Protein AF-A0A7Y7E8M5-F1 (afdb_monomer)

Mean predicted aligned error: 12.8 Å

Solvent-accessible surface area (backbone atoms only — not comparable to full-atom values): 8840 Å² total; per-residue (Å²): 136,82,54,73,69,64,55,57,76,70,52,68,96,42,72,83,52,28,46,100,80,71,46,67,66,64,64,61,77,51,48,53,56,51,52,52,51,52,50,49,52,53,53,49,56,53,53,71,72,44,62,83,91,38,71,62,36,58,46,46,54,49,27,53,52,42,50,51,53,33,52,51,49,52,52,49,51,50,52,49,53,64,72,62,59,68,79,91,54,82,80,57,68,68,61,55,50,52,51,52,51,35,51,53,49,46,52,52,25,50,53,43,50,49,45,38,42,77,74,55,30,59,92,72,46,58,72,68,63,37,56,50,71,71,46,97,76,83,78,73,89,70,84,84,75,89,130

Structure (mmCIF, N/CA/C/O backbone):
data_AF-A0A7Y7E8M5-F1
#
_entry.id   AF-A0A7Y7E8M5-F1
#
loop_
_atom_site.group_PDB
_atom_site.id
_atom_site.type_symbol
_atom_site.label_atom_id
_atom_site.label_alt_id
_atom_site.label_comp_id
_atom_site.label_asym_id
_atom_site.label_entity_id
_atom_site.label_seq_id
_atom_site.pdbx_PDB_ins_code
_atom_site.Cartn_x
_atom_site.Cartn_y
_atom_site.Cartn_z
_atom_site.occupancy
_atom_site.B_iso_or_equiv
_atom_site.auth_seq_id
_atom_site.auth_comp_id
_atom_site.auth_asym_id
_atom_site.auth_atom_id
_atom_site.pdbx_PDB_model_num
ATOM 1 N N . MET A 1 1 ? 22.120 -30.164 -38.568 1.00 65.50 1 MET A N 1
ATOM 2 C CA . MET A 1 1 ? 21.176 -29.220 -39.211 1.00 65.50 1 MET A CA 1
ATOM 3 C C . MET A 1 1 ? 19.753 -29.621 -38.835 1.00 65.50 1 MET A C 1
ATOM 5 O O . MET A 1 1 ? 19.386 -30.754 -39.103 1.00 65.50 1 MET A O 1
ATOM 9 N N . LEU A 1 2 ? 18.974 -28.753 -38.179 1.00 58.34 2 LEU A N 1
ATOM 10 C CA . LEU A 1 2 ? 17.554 -29.011 -37.871 1.00 58.34 2 LEU A CA 1
ATOM 11 C C . LEU A 1 2 ? 16.688 -28.699 -39.106 1.00 58.34 2 LEU A C 1
ATOM 13 O O . LEU A 1 2 ? 16.871 -27.652 -39.732 1.00 58.34 2 LEU A O 1
ATOM 17 N N . THR A 1 3 ? 15.767 -29.600 -39.457 1.00 77.31 3 THR A N 1
ATOM 18 C CA . THR A 1 3 ? 14.817 -29.447 -40.573 1.00 77.31 3 THR A CA 1
ATOM 19 C C . THR A 1 3 ? 13.806 -28.327 -40.296 1.00 77.31 3 THR A C 1
ATOM 21 O O . THR A 1 3 ? 13.539 -27.970 -39.149 1.00 77.31 3 THR A O 1
ATOM 24 N N . SER A 1 4 ? 13.232 -27.735 -41.344 1.00 62.56 4 SER A N 1
ATOM 25 C CA . SER A 1 4 ? 12.229 -26.656 -41.258 1.00 62.56 4 SER A CA 1
ATOM 26 C C . SER A 1 4 ? 11.043 -27.005 -40.343 1.00 62.56 4 SER A C 1
ATOM 28 O O . SER A 1 4 ? 10.598 -26.151 -39.580 1.00 62.56 4 SER A O 1
ATOM 30 N N . ALA A 1 5 ? 10.626 -28.275 -40.305 1.00 62.34 5 ALA A N 1
ATOM 31 C CA . ALA A 1 5 ? 9.597 -28.778 -39.389 1.00 62.34 5 ALA A CA 1
ATOM 32 C C . ALA A 1 5 ? 9.994 -28.685 -37.898 1.00 62.34 5 ALA A C 1
ATOM 34 O O . ALA A 1 5 ? 9.175 -28.334 -37.052 1.00 62.34 5 ALA A O 1
ATOM 35 N N . GLN A 1 6 ? 11.268 -28.923 -37.565 1.00 62.47 6 GLN A N 1
ATOM 36 C CA . GLN A 1 6 ? 11.792 -28.784 -36.198 1.00 62.47 6 GLN A CA 1
ATOM 37 C C . GLN A 1 6 ? 11.899 -27.317 -35.748 1.00 62.47 6 GLN A C 1
ATOM 39 O O . GLN A 1 6 ? 11.811 -27.035 -34.554 1.00 62.47 6 GLN A O 1
ATOM 44 N N . ARG A 1 7 ? 12.072 -26.373 -36.686 1.00 59.38 7 ARG A N 1
ATOM 45 C CA . ARG A 1 7 ? 12.017 -24.930 -36.392 1.00 59.38 7 ARG A CA 1
ATOM 46 C C . ARG A 1 7 ? 10.587 -24.457 -36.138 1.00 59.38 7 ARG A C 1
ATOM 48 O O . ARG A 1 7 ? 10.387 -23.693 -35.201 1.00 59.38 7 ARG A O 1
ATOM 55 N N . GLN A 1 8 ? 9.614 -24.955 -36.903 1.00 63.84 8 GLN A N 1
ATOM 56 C CA . GLN A 1 8 ? 8.191 -24.645 -36.725 1.00 63.84 8 GLN A CA 1
ATOM 57 C C . GLN A 1 8 ? 7.673 -25.097 -35.347 1.00 63.84 8 GLN A C 1
ATOM 59 O O . GLN A 1 8 ? 6.964 -24.352 -34.684 1.00 63.84 8 GLN A O 1
ATOM 64 N N . ALA A 1 9 ? 8.090 -26.281 -34.880 1.00 58.78 9 ALA A N 1
ATOM 65 C CA . ALA A 1 9 ? 7.681 -26.839 -33.586 1.00 58.78 9 ALA A CA 1
ATOM 66 C C . ALA A 1 9 ? 8.233 -26.082 -32.358 1.00 58.78 9 ALA A C 1
ATOM 68 O O . ALA A 1 9 ? 7.745 -26.273 -31.248 1.00 58.78 9 ALA A O 1
ATOM 69 N N . LYS A 1 10 ? 9.253 -25.232 -32.541 1.00 51.81 10 LYS A N 1
ATOM 70 C CA . LYS A 1 10 ? 9.871 -24.426 -31.472 1.00 51.81 10 LYS A CA 1
ATOM 71 C C . LYS A 1 10 ? 9.375 -22.982 -31.422 1.00 51.81 10 LYS A C 1
ATOM 73 O O . LYS A 1 10 ? 9.810 -22.232 -30.553 1.00 51.81 10 LYS A O 1
ATOM 78 N N . GLN A 1 11 ? 8.503 -22.579 -32.341 1.00 57.75 11 GLN A N 1
ATOM 79 C CA . GLN A 1 11 ? 7.910 -21.247 -32.322 1.00 57.75 11 GLN A CA 1
ATOM 80 C C . GLN A 1 11 ? 6.597 -21.314 -31.531 1.00 57.75 11 GLN A C 1
ATOM 82 O O . GLN A 1 11 ? 5.699 -22.060 -31.926 1.00 57.75 11 GLN A O 1
ATOM 87 N N . PRO A 1 12 ? 6.457 -20.584 -30.409 1.00 53.91 12 PRO A N 1
ATOM 88 C CA . PRO A 1 12 ? 5.200 -20.559 -29.679 1.00 53.91 12 PRO A CA 1
ATOM 89 C C . PRO A 1 12 ? 4.112 -19.960 -30.578 1.00 53.91 12 PRO A C 1
ATOM 91 O O . PRO A 1 12 ? 4.270 -18.862 -31.108 1.00 53.91 12 PRO A O 1
ATOM 94 N N . VAL A 1 13 ? 2.989 -20.669 -30.722 1.00 61.12 13 VAL A N 1
ATOM 95 C CA . VAL A 1 13 ? 1.829 -20.268 -31.549 1.00 61.12 13 VAL A CA 1
ATOM 96 C C . VAL A 1 13 ? 1.171 -18.953 -31.104 1.00 61.12 13 VAL A C 1
ATOM 98 O O . VAL A 1 13 ? 0.278 -18.439 -31.770 1.00 61.12 13 VAL A O 1
ATOM 101 N N . SER A 1 14 ? 1.620 -18.374 -29.992 1.00 55.16 14 SER A N 1
ATOM 102 C CA . SER A 1 14 ? 1.238 -17.035 -29.561 1.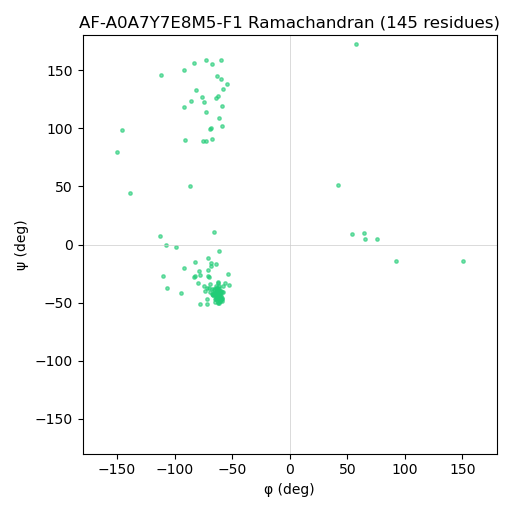00 55.16 14 SER A CA 1
ATOM 103 C C . SER A 1 14 ? 2.422 -16.364 -28.864 1.00 55.16 14 SER A C 1
ATOM 105 O O . SER A 1 14 ? 2.663 -16.554 -27.673 1.00 55.16 14 SER A O 1
ATOM 107 N N . ALA A 1 15 ? 3.139 -15.515 -29.602 1.00 57.69 15 ALA A N 1
ATOM 108 C CA . ALA A 1 15 ? 4.178 -14.633 -29.057 1.00 57.69 15 ALA A CA 1
ATOM 109 C C . ALA A 1 15 ? 3.667 -13.767 -27.882 1.00 57.69 15 ALA A C 1
ATOM 111 O O . ALA A 1 15 ? 4.430 -13.399 -26.994 1.00 57.69 15 ALA A O 1
ATOM 112 N N . VAL A 1 16 ? 2.355 -13.509 -27.842 1.00 54.41 16 VAL A N 1
ATOM 113 C CA . VAL A 1 16 ? 1.655 -12.790 -26.766 1.00 54.41 16 VAL A CA 1
ATOM 114 C C . VAL A 1 16 ? 1.606 -13.587 -25.451 1.00 54.41 16 VAL A C 1
ATOM 116 O O . VAL A 1 16 ? 1.696 -12.994 -24.381 1.00 54.41 16 VAL A O 1
ATOM 119 N N . LEU A 1 17 ? 1.505 -14.921 -25.512 1.00 52.16 17 LEU A N 1
ATOM 120 C CA . LEU A 1 17 ? 1.409 -15.805 -24.338 1.00 52.16 17 LEU A CA 1
ATOM 121 C C . LEU A 1 17 ? 2.770 -16.313 -23.848 1.00 52.16 17 LEU A C 1
ATOM 123 O O . LEU A 1 17 ? 2.879 -16.725 -22.698 1.00 52.16 17 LEU A O 1
ATOM 127 N N . ALA A 1 18 ? 3.803 -16.281 -24.689 1.00 54.81 18 ALA A N 1
ATOM 128 C CA . ALA A 1 18 ? 5.125 -16.800 -24.340 1.00 54.81 18 ALA A CA 1
ATOM 129 C C . ALA A 1 18 ? 5.952 -15.854 -23.449 1.00 54.81 18 ALA A C 1
ATOM 131 O O . ALA A 1 18 ? 6.861 -16.313 -22.759 1.00 54.81 18 ALA A O 1
ATOM 132 N N . GLY A 1 19 ? 5.657 -14.547 -23.453 1.00 55.25 19 GLY A N 1
ATOM 133 C CA . GLY A 1 19 ? 6.499 -13.536 -22.804 1.00 55.25 19 GLY A CA 1
ATOM 134 C C . GLY A 1 19 ? 7.953 -13.522 -23.327 1.00 55.25 19 GLY A C 1
ATOM 135 O O . GLY A 1 19 ? 8.364 -14.403 -24.079 1.00 55.25 19 GLY A O 1
ATOM 136 N N . PRO A 1 20 ? 8.793 -12.550 -22.925 1.00 60.66 20 PRO A N 1
ATOM 137 C CA . PRO A 1 20 ? 10.205 -12.498 -23.331 1.00 60.66 20 PRO A CA 1
ATOM 138 C C . PRO A 1 20 ? 11.038 -13.685 -22.815 1.00 60.66 20 PRO A C 1
ATOM 140 O O . PRO A 1 20 ? 12.134 -13.925 -23.307 1.00 60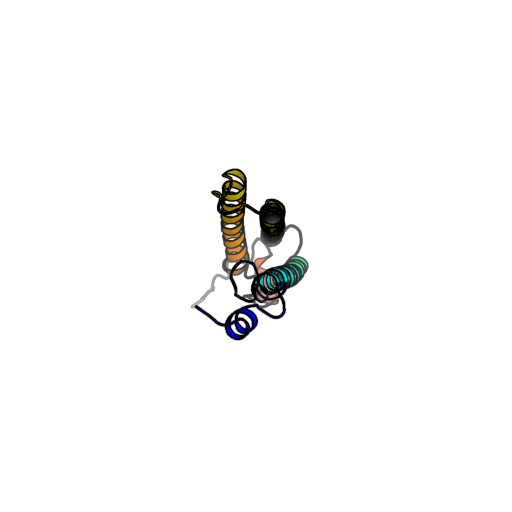.66 20 PRO A O 1
ATOM 143 N N . TYR A 1 21 ? 10.523 -14.417 -21.819 1.00 56.50 21 TYR A N 1
ATOM 144 C CA . TYR A 1 21 ? 11.239 -15.462 -21.080 1.00 56.50 21 TYR A CA 1
ATOM 145 C C . TYR A 1 21 ? 10.705 -16.887 -21.323 1.00 56.50 21 TYR A C 1
ATOM 147 O O . TYR A 1 21 ? 11.138 -17.816 -20.649 1.00 56.50 21 TYR A O 1
ATOM 155 N N . GLY A 1 22 ? 9.767 -17.092 -22.257 1.00 49.72 22 GLY A N 1
ATOM 156 C CA . GLY A 1 22 ? 9.266 -18.429 -22.617 1.00 49.72 22 GLY A CA 1
ATOM 157 C C . GLY A 1 22 ? 8.299 -19.074 -21.612 1.00 49.72 22 GLY A C 1
ATOM 158 O O . GLY A 1 22 ? 7.885 -20.213 -21.817 1.00 49.72 22 GLY A O 1
ATOM 159 N N . HIS A 1 23 ? 7.905 -18.356 -20.558 1.00 54.88 23 HIS A N 1
ATOM 160 C CA . HIS A 1 23 ? 6.869 -18.775 -19.617 1.00 54.88 23 HIS A CA 1
ATOM 161 C C . HIS A 1 23 ? 5.637 -17.881 -19.749 1.00 54.88 23 HIS A C 1
ATOM 163 O O . HIS A 1 23 ? 5.795 -16.675 -19.961 1.00 54.88 23 HIS A O 1
ATOM 169 N N . PRO A 1 24 ? 4.418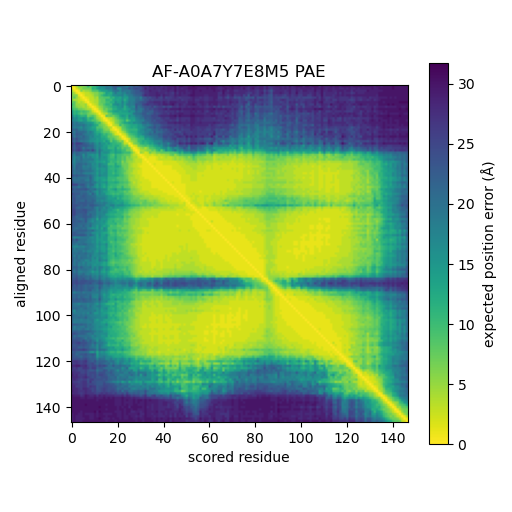 -18.426 -19.558 1.00 56.00 24 PRO A N 1
ATOM 170 C CA . PRO A 1 24 ? 3.224 -17.609 -19.465 1.00 56.00 24 PRO A CA 1
ATOM 171 C C . PRO A 1 24 ? 3.416 -16.637 -18.307 1.00 56.00 24 PRO A C 1
ATOM 173 O O . PRO A 1 24 ? 3.253 -16.994 -17.146 1.00 56.00 24 PRO A O 1
ATOM 176 N N . LEU A 1 25 ? 3.744 -15.385 -18.626 1.00 58.16 25 LEU A N 1
ATOM 177 C CA . LEU A 1 25 ? 3.829 -14.276 -17.677 1.00 58.16 25 LEU A CA 1
ATOM 178 C C . LEU A 1 25 ? 2.456 -13.934 -17.087 1.00 58.16 25 LEU A C 1
ATOM 180 O O . LEU A 1 25 ? 2.307 -12.896 -16.473 1.00 58.16 25 LEU A O 1
ATOM 184 N N . HIS A 1 26 ? 1.439 -14.763 -17.295 1.00 54.34 26 HIS A N 1
ATOM 185 C CA . HIS A 1 26 ? 0.047 -14.465 -17.027 1.00 54.34 26 HIS A CA 1
ATOM 186 C C . HIS A 1 26 ? -0.403 -14.645 -15.560 1.00 54.34 26 HIS A C 1
ATOM 188 O O . HIS A 1 26 ? -1.322 -13.929 -15.169 1.00 54.34 26 HIS A O 1
ATOM 194 N N . PRO A 1 27 ? 0.189 -15.504 -14.695 1.00 58.94 27 PRO A N 1
ATOM 195 C CA . PRO A 1 27 ? -0.328 -15.636 -13.335 1.00 58.94 27 PRO A CA 1
ATOM 196 C C . PRO A 1 27 ? 0.131 -14.509 -12.397 1.00 58.94 27 PRO A C 1
ATOM 198 O O . PRO A 1 27 ? -0.641 -14.090 -11.545 1.00 58.94 27 PRO A O 1
ATOM 201 N N . ILE A 1 28 ? 1.334 -13.949 -12.539 1.00 62.38 28 ILE A N 1
ATOM 202 C CA . ILE A 1 28 ? 1.869 -12.966 -11.572 1.00 62.38 28 ILE A CA 1
ATOM 203 C C . ILE A 1 28 ? 1.283 -11.544 -11.728 1.00 62.38 28 ILE A C 1
ATOM 205 O O . ILE A 1 28 ? 0.788 -11.001 -10.74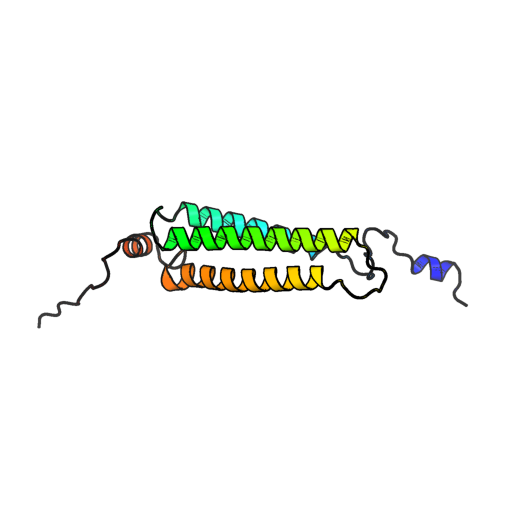0 1.00 62.38 28 ILE A O 1
ATOM 209 N N . PRO A 1 29 ? 1.269 -10.920 -12.922 1.00 63.47 29 PRO A N 1
ATOM 210 C CA . PRO A 1 29 ? 0.766 -9.560 -13.085 1.00 63.47 29 PRO A CA 1
ATOM 211 C C . PRO A 1 29 ? -0.754 -9.465 -12.947 1.00 63.47 29 PRO A C 1
ATOM 213 O O . PRO A 1 29 ? -1.255 -8.357 -12.833 1.00 63.47 29 PRO A O 1
ATOM 216 N N . VAL A 1 30 ? -1.491 -10.584 -12.937 1.00 69.00 30 VAL A N 1
ATOM 217 C CA . VAL A 1 30 ? -2.939 -10.581 -12.674 1.00 69.00 30 VAL A CA 1
ATOM 218 C C . VAL A 1 30 ? -3.251 -10.836 -11.197 1.00 69.00 30 VAL A C 1
ATOM 220 O O . VAL A 1 30 ? -4.092 -10.153 -10.621 1.00 69.00 30 VAL A O 1
ATOM 223 N N . THR A 1 31 ? -2.549 -11.774 -10.550 1.00 79.44 31 THR A N 1
ATOM 224 C CA . THR A 1 31 ? -2.843 -12.152 -9.157 1.00 79.44 31 THR A CA 1
ATOM 225 C C . THR A 1 31 ? -2.432 -11.075 -8.166 1.00 79.44 31 THR A C 1
ATOM 227 O O . THR A 1 31 ? -3.169 -10.824 -7.215 1.00 79.44 31 THR A O 1
ATOM 230 N N . VAL A 1 32 ? -1.305 -10.395 -8.401 1.00 84.56 32 VAL A N 1
ATOM 231 C CA . VAL A 1 32 ? -0.815 -9.351 -7.491 1.00 84.56 32 VAL A CA 1
ATOM 232 C C . VAL A 1 32 ? -1.775 -8.153 -7.435 1.00 84.56 32 VAL A C 1
ATOM 234 O O . VAL A 1 32 ? -2.178 -7.793 -6.327 1.00 84.56 32 VAL A O 1
ATOM 237 N N . PRO A 1 33 ? -2.232 -7.564 -8.561 1.00 86.19 33 PRO A N 1
ATOM 238 C CA . PRO A 1 33 ? -3.222 -6.490 -8.511 1.00 86.19 33 PRO A CA 1
ATOM 239 C C . PRO A 1 33 ? -4.560 -6.930 -7.923 1.00 86.19 33 PRO A C 1
ATOM 241 O O . PRO A 1 33 ? -5.138 -6.188 -7.136 1.00 86.19 33 PRO A O 1
ATOM 244 N N . ILE A 1 34 ? -5.043 -8.135 -8.251 1.00 88.81 34 ILE A N 1
ATOM 245 C CA . ILE A 1 34 ? -6.300 -8.650 -7.685 1.00 88.81 34 ILE A CA 1
ATOM 246 C C . ILE A 1 34 ? -6.195 -8.764 -6.160 1.00 88.81 34 ILE A C 1
ATOM 248 O O . ILE A 1 34 ? -7.076 -8.281 -5.451 1.00 88.81 34 ILE A O 1
ATOM 252 N N . GLY A 1 35 ? -5.108 -9.348 -5.649 1.00 90.12 35 GLY A N 1
ATOM 253 C CA . GLY A 1 35 ? -4.861 -9.454 -4.211 1.00 90.12 35 GLY A CA 1
ATOM 254 C C . GLY A 1 35 ? -4.757 -8.087 -3.532 1.00 90.12 35 GLY A C 1
ATOM 255 O O . GLY A 1 35 ? -5.366 -7.878 -2.486 1.00 90.12 35 GLY A O 1
ATOM 256 N N . ALA A 1 36 ? -4.054 -7.133 -4.150 1.00 91.19 36 ALA A N 1
ATOM 257 C CA . ALA A 1 36 ? -3.930 -5.772 -3.630 1.00 91.19 36 ALA A CA 1
ATOM 258 C C . ALA A 1 36 ? -5.284 -5.044 -3.569 1.00 91.19 36 ALA A C 1
ATOM 260 O O . ALA A 1 36 ? -5.596 -4.412 -2.561 1.00 91.19 36 ALA A O 1
ATOM 261 N N . LEU A 1 37 ? -6.114 -5.166 -4.611 1.00 92.25 37 LEU A N 1
ATOM 262 C CA . LEU A 1 37 ? -7.452 -4.569 -4.655 1.00 92.25 37 LEU A CA 1
ATOM 263 C C . LEU A 1 37 ? -8.394 -5.203 -3.629 1.00 92.25 37 LEU A C 1
ATOM 265 O O . LEU A 1 37 ? -9.103 -4.486 -2.925 1.00 92.25 37 LEU A O 1
ATOM 269 N N . ALA A 1 38 ? -8.378 -6.532 -3.508 1.00 94.25 38 ALA A N 1
ATOM 270 C CA . ALA A 1 38 ? -9.169 -7.241 -2.509 1.00 94.25 38 ALA A CA 1
ATOM 271 C C . ALA A 1 38 ? -8.765 -6.831 -1.082 1.00 94.25 38 ALA A C 1
ATOM 273 O O . ALA A 1 38 ? -9.628 -6.508 -0.267 1.00 94.25 38 ALA A O 1
ATOM 274 N N . ALA A 1 39 ? -7.462 -6.767 -0.793 1.00 92.94 39 ALA A N 1
ATOM 275 C CA . ALA A 1 39 ? -6.953 -6.314 0.499 1.00 92.94 39 ALA A CA 1
ATOM 276 C C . ALA A 1 39 ? -7.313 -4.847 0.786 1.00 92.94 39 ALA A C 1
ATOM 278 O O . ALA A 1 39 ? -7.715 -4.522 1.902 1.00 92.94 39 ALA A O 1
ATOM 279 N N . ALA A 1 40 ? -7.222 -3.965 -0.216 1.00 93.69 40 ALA A N 1
ATOM 280 C CA . ALA A 1 40 ? -7.621 -2.566 -0.085 1.00 93.69 40 ALA A CA 1
ATOM 281 C C . ALA A 1 40 ? -9.120 -2.426 0.213 1.00 93.69 40 ALA A C 1
ATOM 283 O O . ALA A 1 40 ? -9.496 -1.638 1.076 1.00 93.69 40 ALA A O 1
ATOM 284 N N . LEU A 1 41 ? -9.974 -3.212 -0.448 1.00 95.50 41 LEU A N 1
ATOM 285 C CA . LEU A 1 41 ? -11.409 -3.220 -0.177 1.00 95.50 41 LEU A CA 1
ATOM 286 C C . LEU A 1 41 ? -11.703 -3.661 1.261 1.00 95.50 41 LEU A C 1
ATOM 288 O O . LEU A 1 41 ? -12.415 -2.963 1.977 1.00 95.50 41 LEU A O 1
ATOM 292 N N . VAL A 1 42 ? -11.135 -4.788 1.697 1.00 93.00 42 VAL A N 1
ATOM 293 C CA . VAL A 1 42 ? -11.342 -5.301 3.061 1.00 93.00 42 VAL A CA 1
ATOM 294 C C . VAL A 1 42 ? -10.840 -4.298 4.102 1.00 93.00 42 VAL A C 1
ATOM 296 O O . VAL A 1 42 ? -11.594 -3.931 4.998 1.00 93.00 42 VAL A O 1
ATOM 299 N N . GLY A 1 43 ? -9.624 -3.771 3.937 1.00 91.56 43 GLY A N 1
ATOM 300 C CA . GLY A 1 43 ? -9.072 -2.773 4.854 1.00 91.56 43 GLY A CA 1
ATOM 301 C C . GLY A 1 43 ? -9.875 -1.467 4.888 1.00 91.56 43 GLY A C 1
ATOM 302 O O . GLY A 1 43 ? -9.976 -0.831 5.936 1.00 91.56 43 GLY A O 1
ATOM 303 N N . PHE A 1 44 ? -10.492 -1.073 3.770 1.00 93.31 44 PHE A N 1
ATOM 304 C CA . PHE A 1 44 ? -11.393 0.078 3.732 1.00 93.31 44 PHE A CA 1
ATOM 305 C C . PHE A 1 44 ? -12.673 -0.178 4.531 1.00 93.31 44 PHE A C 1
ATOM 307 O O . PHE A 1 44 ? -13.099 0.696 5.287 1.00 93.31 44 PHE A O 1
ATOM 314 N N . LEU A 1 45 ? -13.267 -1.369 4.407 1.00 93.06 45 LEU A N 1
ATOM 315 C CA . LEU A 1 45 ? -14.432 -1.759 5.205 1.00 93.06 45 LEU A CA 1
ATOM 316 C C . LEU A 1 45 ? -14.101 -1.772 6.704 1.00 93.06 45 LEU A C 1
ATOM 318 O O . LEU A 1 45 ? -14.880 -1.241 7.494 1.00 93.06 45 LEU A O 1
ATOM 322 N N . ASP A 1 46 ? -12.921 -2.266 7.082 1.00 89.25 46 ASP A N 1
ATOM 323 C CA . ASP A 1 46 ? -12.455 -2.231 8.473 1.00 89.25 46 ASP A CA 1
ATOM 324 C C . ASP A 1 46 ? -12.315 -0.792 8.985 1.00 89.25 46 ASP A C 1
ATOM 326 O O . ASP A 1 46 ? -12.788 -0.455 10.068 1.00 89.25 46 ASP A O 1
ATOM 330 N N . LEU A 1 47 ? -11.713 0.099 8.188 1.00 90.19 47 LEU A N 1
ATOM 331 C CA . LEU A 1 47 ? -11.532 1.501 8.568 1.00 90.19 47 LEU A CA 1
ATOM 332 C C . LEU A 1 47 ? -12.869 2.230 8.768 1.00 90.19 47 LEU A C 1
ATOM 334 O O . LEU A 1 47 ? -12.956 3.122 9.609 1.00 90.19 47 LEU A O 1
ATOM 338 N N . ARG A 1 48 ? -13.904 1.859 8.005 1.00 92.12 48 ARG A N 1
ATOM 339 C CA . ARG A 1 48 ? -15.260 2.420 8.124 1.00 92.12 48 ARG A CA 1
ATOM 340 C C . ARG A 1 48 ? -15.968 1.998 9.411 1.00 92.12 48 ARG A C 1
ATOM 342 O O . ARG A 1 48 ? -16.816 2.753 9.876 1.00 92.12 48 ARG A O 1
ATOM 349 N N . ALA A 1 49 ? -15.633 0.834 9.963 1.00 87.06 49 ALA A N 1
ATOM 350 C CA . ALA A 1 49 ? -16.172 0.360 11.235 1.00 87.06 49 ALA A CA 1
ATOM 351 C C . ALA A 1 49 ? -15.507 1.042 12.446 1.00 87.06 49 ALA A C 1
ATOM 353 O O . ALA A 1 49 ? -16.127 1.173 13.499 1.00 87.06 49 ALA A O 1
ATOM 354 N N . VAL A 1 50 ? -14.264 1.517 12.304 1.00 86.19 50 VAL A N 1
ATOM 355 C CA . VAL A 1 50 ? -13.534 2.178 13.394 1.00 86.19 50 VAL A CA 1
ATOM 356 C C . VAL A 1 50 ? -14.037 3.617 13.603 1.00 86.19 50 VAL A C 1
ATOM 358 O O . VAL A 1 50 ? -13.992 4.423 12.667 1.00 86.19 50 VAL A O 1
ATOM 361 N N . PRO A 1 51 ? -14.417 4.011 14.836 1.00 87.25 51 PRO A N 1
ATOM 362 C CA . PRO A 1 51 ? -14.829 5.380 15.133 1.00 87.25 51 PRO A CA 1
ATOM 363 C C . PRO A 1 51 ? -13.751 6.420 14.799 1.00 87.25 51 PRO A C 1
ATOM 365 O O . PRO A 1 51 ? -12.575 6.292 15.177 1.00 87.25 51 PRO A O 1
ATOM 368 N N . THR A 1 52 ? -14.162 7.498 14.125 1.00 88.12 52 THR A N 1
ATOM 369 C CA . THR A 1 52 ? -13.282 8.620 13.773 1.00 88.12 52 THR A CA 1
ATOM 370 C C . THR A 1 52 ? -12.753 9.328 15.020 1.00 88.12 52 THR A C 1
ATOM 372 O O . THR A 1 52 ? -13.459 9.470 16.012 1.00 88.12 52 THR A O 1
ATOM 375 N N . GLY A 1 53 ? -11.508 9.810 14.969 1.00 85.38 53 GLY A N 1
ATOM 376 C CA . GLY A 1 53 ? -10.859 10.517 16.086 1.00 85.38 53 GLY A CA 1
ATOM 377 C C . GLY A 1 53 ? -10.039 9.618 17.023 1.00 85.38 53 GLY A C 1
ATOM 378 O O . GLY A 1 53 ? -9.169 10.112 17.747 1.00 85.38 53 GLY A O 1
ATOM 379 N N . THR A 1 54 ? -10.206 8.296 16.948 1.00 88.88 54 THR A N 1
ATOM 380 C CA . THR A 1 54 ? -9.403 7.340 17.726 1.00 88.88 54 THR A CA 1
ATOM 381 C C . THR A 1 54 ? -7.964 7.224 17.200 1.00 88.88 54 THR A C 1
ATOM 383 O O . THR A 1 54 ? -7.650 7.534 16.044 1.00 88.88 54 THR A O 1
ATOM 386 N N . ARG A 1 55 ? -7.040 6.746 18.049 1.00 87.12 55 ARG A N 1
ATOM 387 C CA . ARG A 1 55 ? -5.671 6.411 17.611 1.00 87.12 55 ARG A CA 1
ATOM 388 C C . ARG A 1 55 ? -5.683 5.297 16.558 1.00 87.12 55 ARG A C 1
ATOM 390 O O . ARG A 1 55 ? -4.884 5.360 15.627 1.00 87.12 55 ARG A O 1
ATOM 397 N N . ALA A 1 56 ? -6.586 4.325 16.701 1.00 88.06 56 ALA A N 1
ATOM 398 C CA . ALA A 1 56 ? -6.770 3.232 15.751 1.00 88.06 56 ALA A CA 1
ATOM 399 C C . ALA A 1 56 ? -7.152 3.763 14.362 1.00 88.06 56 ALA A C 1
ATOM 401 O O . ALA A 1 56 ? -6.490 3.412 13.390 1.00 88.06 56 ALA A O 1
ATOM 402 N N . PHE A 1 57 ? -8.101 4.704 14.277 1.00 90.44 57 PHE A N 1
ATOM 403 C CA . PHE A 1 57 ? -8.492 5.324 13.007 1.00 90.44 57 PHE A CA 1
ATOM 404 C C . PHE A 1 57 ? -7.322 6.035 12.316 1.00 90.44 57 PHE A C 1
ATOM 406 O O . PHE A 1 57 ? -7.076 5.822 11.132 1.00 90.44 57 PHE A O 1
ATOM 413 N N . ARG A 1 58 ? -6.543 6.843 13.054 1.00 93.06 58 ARG A N 1
ATOM 414 C CA . ARG A 1 58 ? -5.375 7.545 12.481 1.00 93.06 58 ARG A CA 1
ATOM 415 C C . ARG A 1 58 ? -4.321 6.575 11.948 1.00 93.06 58 ARG A C 1
ATOM 417 O O . ARG A 1 58 ? -3.753 6.810 10.886 1.00 93.06 58 ARG A O 1
ATOM 424 N N . VAL A 1 59 ? -4.053 5.494 12.683 1.00 93.75 59 VAL A N 1
ATOM 425 C CA . VAL A 1 59 ? -3.099 4.461 12.253 1.00 93.75 59 VAL A CA 1
ATOM 426 C C . VAL A 1 59 ? -3.644 3.683 11.051 1.00 93.75 59 VAL A C 1
ATOM 428 O O . VAL A 1 59 ? -2.884 3.435 10.120 1.00 93.75 59 VAL A O 1
ATOM 431 N N . GLY A 1 60 ? -4.939 3.358 11.036 1.00 93.25 60 GLY A N 1
ATOM 432 C CA . GLY A 1 60 ? -5.618 2.696 9.920 1.00 93.25 60 GLY A CA 1
ATOM 433 C C . GLY A 1 60 ? -5.585 3.527 8.641 1.00 93.25 60 GLY A C 1
ATOM 434 O O . GLY A 1 60 ? -5.176 3.033 7.593 1.00 93.25 60 GLY A O 1
ATOM 435 N N . LEU A 1 61 ? -5.900 4.819 8.738 1.00 95.62 61 LEU A N 1
ATOM 436 C CA . LEU A 1 61 ? -5.834 5.744 7.608 1.00 95.62 61 LEU A CA 1
ATOM 437 C C . LEU A 1 61 ? -4.404 5.905 7.072 1.00 95.62 61 LEU A C 1
ATOM 439 O O . LEU A 1 61 ? -4.200 5.917 5.856 1.00 95.62 61 LEU A O 1
ATOM 443 N N . ALA A 1 62 ? -3.409 5.990 7.962 1.00 96.50 62 ALA A N 1
ATOM 444 C CA . ALA A 1 62 ? -2.002 6.044 7.570 1.00 96.50 62 ALA A CA 1
ATOM 445 C C . ALA A 1 62 ? -1.557 4.746 6.875 1.00 96.50 62 ALA A C 1
ATOM 447 O O . ALA A 1 62 ? -0.898 4.801 5.840 1.00 96.50 62 ALA A O 1
ATOM 448 N N . HIS A 1 63 ? -1.954 3.584 7.402 1.00 95.94 63 HIS A N 1
ATOM 449 C CA . HIS A 1 63 ? -1.677 2.278 6.803 1.00 95.94 63 HIS A CA 1
ATOM 450 C C . HIS A 1 63 ? -2.296 2.149 5.403 1.00 95.94 63 HIS A C 1
ATOM 452 O O . HIS A 1 63 ? -1.604 1.782 4.454 1.00 95.94 63 HIS A O 1
ATOM 458 N N . MET A 1 64 ? -3.575 2.497 5.242 1.00 95.56 64 MET A N 1
ATOM 459 C CA . MET A 1 64 ? -4.243 2.465 3.936 1.00 95.56 64 MET A CA 1
ATOM 460 C C . MET A 1 64 ? -3.578 3.403 2.927 1.00 95.56 64 MET A C 1
ATOM 462 O O . MET A 1 64 ? -3.275 2.990 1.809 1.00 95.56 64 MET A O 1
ATOM 466 N N . SER A 1 65 ? -3.291 4.642 3.337 1.00 96.69 65 SER A N 1
ATOM 467 C CA . SER A 1 65 ? -2.618 5.628 2.485 1.00 96.69 65 SER A CA 1
ATOM 468 C C . SER A 1 65 ? -1.237 5.143 2.034 1.00 96.69 65 SER A C 1
ATOM 470 O O . SER A 1 65 ? -0.907 5.240 0.854 1.00 96.69 65 SER A O 1
ATOM 472 N N . LEU A 1 66 ? -0.443 4.565 2.945 1.00 97.19 66 LEU A N 1
ATOM 473 C CA . LEU A 1 66 ? 0.875 4.018 2.614 1.00 97.19 66 LEU A CA 1
ATOM 474 C C . LEU A 1 66 ? 0.786 2.859 1.619 1.00 97.19 66 LEU A C 1
ATOM 476 O O . LEU A 1 66 ? 1.540 2.845 0.650 1.00 97.19 66 LEU A O 1
ATOM 480 N N . ASN A 1 67 ? -0.140 1.915 1.811 1.00 96.31 67 ASN A N 1
ATOM 481 C CA . ASN A 1 67 ? -0.317 0.813 0.862 1.00 96.31 67 ASN A CA 1
ATOM 482 C C . ASN A 1 67 ? -0.748 1.303 -0.522 1.00 96.31 67 ASN A C 1
ATOM 484 O O . ASN A 1 67 ? -0.275 0.769 -1.525 1.00 96.31 67 ASN A O 1
ATOM 488 N N . LEU A 1 68 ? -1.600 2.330 -0.593 1.00 95.62 68 LEU A N 1
ATOM 489 C CA . LEU A 1 68 ? -1.996 2.922 -1.869 1.00 95.62 68 LEU A CA 1
ATOM 490 C C . LEU A 1 68 ? -0.793 3.553 -2.581 1.00 95.62 68 LEU A C 1
ATOM 492 O O . LEU A 1 68 ? -0.562 3.272 -3.755 1.00 95.62 68 LEU A O 1
ATOM 496 N N . VAL A 1 69 ? 0.020 4.333 -1.862 1.00 97.25 69 VAL A N 1
ATOM 497 C CA . VAL A 1 69 ? 1.253 4.930 -2.403 1.00 97.25 69 VAL A CA 1
ATOM 498 C C . VAL A 1 69 ? 2.228 3.854 -2.884 1.00 97.25 69 VAL A C 1
ATOM 500 O O . VAL A 1 69 ? 2.731 3.951 -4.000 1.00 97.25 69 VAL A O 1
ATOM 503 N N . VAL A 1 70 ? 2.466 2.808 -2.089 1.00 96.75 70 VAL A N 1
ATOM 504 C CA . VAL A 1 70 ? 3.357 1.693 -2.457 1.00 96.75 70 VAL A CA 1
ATOM 505 C C . VAL A 1 70 ? 2.853 0.966 -3.702 1.00 96.75 70 VAL A C 1
ATOM 507 O O . VAL A 1 70 ? 3.634 0.684 -4.609 1.00 96.75 70 VAL A O 1
ATOM 510 N N . THR A 1 71 ? 1.549 0.692 -3.773 1.00 94.75 71 THR A N 1
ATOM 511 C CA . THR A 1 71 ? 0.934 0.006 -4.917 1.00 94.75 71 THR A CA 1
ATOM 512 C C . THR A 1 71 ? 1.093 0.827 -6.194 1.00 94.75 71 THR A C 1
ATOM 514 O O . THR A 1 71 ? 1.519 0.298 -7.219 1.00 94.75 71 THR A O 1
ATOM 517 N N . LEU A 1 72 ? 0.815 2.133 -6.129 1.00 95.44 72 LEU A N 1
ATOM 518 C CA . LEU A 1 72 ? 0.989 3.042 -7.262 1.00 95.44 72 LEU A CA 1
ATOM 519 C C . LEU A 1 72 ? 2.464 3.189 -7.659 1.00 95.44 72 LEU A C 1
ATOM 521 O O . LEU A 1 72 ? 2.765 3.222 -8.850 1.00 95.44 72 LEU A O 1
ATOM 525 N N . ALA A 1 73 ? 3.386 3.220 -6.692 1.00 95.81 73 ALA A N 1
ATOM 526 C 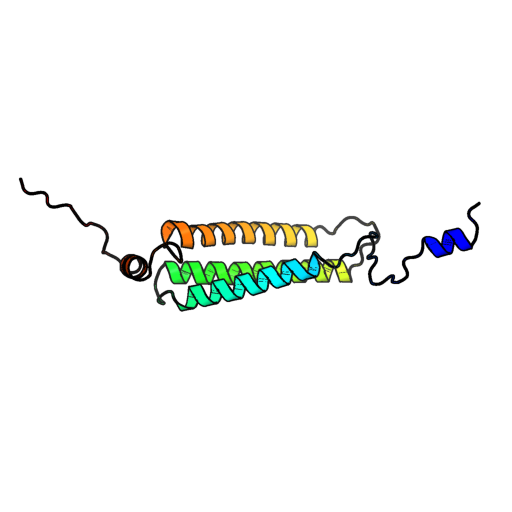CA . ALA A 1 73 ? 4.821 3.284 -6.956 1.00 95.81 73 ALA A CA 1
ATOM 527 C C . ALA A 1 73 ? 5.324 2.033 -7.690 1.00 95.81 73 ALA A C 1
ATOM 529 O O . ALA A 1 73 ? 6.019 2.165 -8.695 1.00 95.81 73 ALA A O 1
ATOM 530 N N . TYR A 1 74 ? 4.932 0.830 -7.255 1.00 93.50 74 TYR A N 1
ATOM 531 C CA . TYR A 1 74 ? 5.291 -0.411 -7.951 1.00 93.50 74 TYR A CA 1
ATOM 532 C C . TYR A 1 74 ? 4.631 -0.532 -9.326 1.00 93.50 74 TYR A C 1
ATOM 534 O O . TYR A 1 74 ? 5.278 -0.985 -10.269 1.00 93.50 74 TYR A O 1
ATOM 542 N N . ALA A 1 75 ? 3.373 -0.106 -9.471 1.00 92.12 75 ALA A N 1
ATOM 543 C CA . ALA A 1 75 ? 2.713 -0.062 -10.772 1.00 92.12 75 ALA A CA 1
ATOM 544 C C . ALA A 1 75 ? 3.432 0.905 -11.728 1.00 92.12 75 ALA A C 1
ATOM 546 O O . ALA A 1 75 ? 3.692 0.559 -12.879 1.00 92.12 75 ALA A O 1
ATOM 547 N N . GLY A 1 76 ? 3.815 2.086 -11.238 1.00 93.25 76 GLY A N 1
ATOM 548 C CA . GLY A 1 76 ? 4.614 3.057 -11.980 1.00 93.25 76 GLY A CA 1
ATOM 549 C C . GLY A 1 76 ? 5.990 2.513 -12.366 1.00 93.25 76 GLY A C 1
ATOM 550 O O . GLY A 1 76 ? 6.368 2.610 -13.530 1.00 93.25 76 GLY A O 1
ATOM 551 N N . ASP A 1 77 ? 6.709 1.880 -11.434 1.00 92.00 77 ASP A N 1
ATOM 552 C CA . ASP A 1 77 ? 8.017 1.257 -11.688 1.00 92.00 77 ASP A CA 1
ATOM 553 C C . ASP A 1 77 ? 7.912 0.124 -12.724 1.00 92.00 77 ASP A C 1
ATOM 555 O O . ASP A 1 77 ? 8.731 0.026 -13.639 1.00 92.00 77 ASP A O 1
ATOM 559 N N . PHE A 1 78 ? 6.851 -0.687 -12.657 1.00 88.19 78 PHE A N 1
ATOM 560 C CA . PHE A 1 78 ? 6.554 -1.711 -13.657 1.00 88.19 78 PHE A CA 1
ATOM 561 C C . PHE A 1 78 ? 6.307 -1.105 -15.044 1.00 88.19 78 PHE A C 1
ATOM 563 O O . PHE A 1 78 ? 6.908 -1.550 -16.026 1.00 88.19 78 PHE A O 1
ATOM 570 N N . LEU A 1 79 ? 5.455 -0.079 -15.138 1.00 89.81 79 LEU A N 1
ATOM 571 C CA . LEU A 1 79 ? 5.164 0.604 -16.401 1.00 89.81 79 LEU A CA 1
ATOM 572 C C . LEU A 1 79 ? 6.412 1.285 -16.971 1.00 89.81 79 LEU A C 1
ATOM 574 O O . LEU A 1 79 ? 6.657 1.194 -18.174 1.00 89.81 79 LEU A O 1
ATOM 578 N N . TRP A 1 80 ? 7.239 1.889 -16.115 1.00 90.81 80 TRP A N 1
ATOM 579 C CA . TRP A 1 80 ? 8.504 2.501 -16.511 1.00 90.81 80 TRP A CA 1
ATOM 580 C C . TRP A 1 80 ? 9.456 1.457 -17.101 1.00 90.81 80 TRP A C 1
ATOM 582 O O . TRP A 1 80 ? 9.931 1.621 -18.225 1.00 90.81 80 TRP A O 1
ATOM 592 N N . ARG A 1 81 ? 9.675 0.330 -16.416 1.00 87.25 81 ARG A N 1
ATOM 593 C CA . ARG A 1 81 ? 10.502 -0.774 -16.936 1.00 87.25 81 ARG A CA 1
ATOM 594 C C . ARG A 1 81 ? 9.947 -1.349 -18.237 1.00 87.25 81 ARG A C 1
ATOM 596 O O . ARG A 1 81 ? 10.707 -1.644 -19.159 1.00 87.25 81 ARG A O 1
ATOM 603 N N . ARG A 1 82 ? 8.620 -1.486 -18.337 1.00 84.19 82 ARG A N 1
ATOM 604 C CA . ARG A 1 82 ? 7.938 -2.013 -19.527 1.00 84.19 82 ARG A CA 1
ATOM 605 C C . ARG A 1 82 ? 8.095 -1.101 -20.742 1.00 84.19 82 ARG A C 1
ATOM 607 O O . ARG A 1 82 ? 8.238 -1.634 -21.849 1.00 84.19 82 ARG A O 1
ATOM 614 N N . ALA A 1 83 ? 8.043 0.215 -20.535 1.00 86.44 83 ALA A N 1
ATOM 615 C CA . ALA A 1 83 ? 8.231 1.236 -21.563 1.00 86.44 83 ALA A CA 1
ATOM 616 C C . ALA A 1 83 ? 9.705 1.386 -21.965 1.00 86.44 83 ALA A C 1
ATOM 618 O O . ALA A 1 83 ? 9.992 1.574 -23.141 1.00 86.44 83 ALA A O 1
ATOM 619 N N . ALA A 1 84 ? 10.630 1.247 -21.011 1.00 83.88 84 ALA A N 1
ATOM 620 C CA . ALA A 1 84 ? 12.063 1.378 -21.257 1.00 83.88 84 ALA A CA 1
ATOM 621 C C . ALA A 1 84 ? 12.670 0.213 -22.062 1.00 83.88 84 ALA A C 1
ATOM 623 O O . ALA A 1 84 ? 13.719 0.411 -22.659 1.00 83.88 84 ALA A O 1
ATOM 624 N N . GLN A 1 85 ? 12.040 -0.977 -22.087 1.00 72.50 85 GLN A N 1
ATOM 625 C CA . GLN A 1 85 ? 12.511 -2.161 -22.839 1.00 72.50 85 GLN A CA 1
ATOM 626 C C . GLN A 1 85 ? 14.045 -2.376 -22.748 1.00 72.50 85 GLN A C 1
ATOM 628 O O . GLN A 1 85 ? 14.689 -2.482 -23.792 1.00 72.50 85 GLN A O 1
ATOM 633 N N . PRO A 1 86 ? 14.669 -2.403 -21.550 1.00 62.44 86 PRO A N 1
ATOM 634 C CA . PRO A 1 86 ? 16.128 -2.440 -21.450 1.00 62.44 86 PRO A CA 1
ATOM 635 C C . PRO A 1 86 ? 16.662 -3.713 -22.118 1.00 62.44 86 PRO A C 1
ATOM 637 O O . PRO A 1 86 ? 16.446 -4.829 -21.642 1.00 62.44 86 PRO A O 1
ATOM 640 N N . ALA A 1 87 ? 17.313 -3.550 -23.268 1.00 57.09 87 ALA A N 1
ATOM 641 C CA . ALA A 1 87 ? 17.827 -4.644 -24.074 1.00 57.09 87 ALA A CA 1
ATOM 642 C C . ALA A 1 87 ? 19.091 -5.203 -23.414 1.00 57.09 87 ALA A C 1
ATOM 644 O O . ALA A 1 87 ? 20.176 -4.712 -23.670 1.00 57.09 87 ALA A O 1
ATOM 645 N N . HIS A 1 88 ? 18.968 -6.188 -22.518 1.00 58.91 88 HIS A N 1
ATOM 646 C CA . HIS A 1 88 ? 20.095 -6.809 -21.789 1.00 58.91 88 HIS A CA 1
ATOM 647 C C . HIS A 1 88 ? 21.029 -5.842 -21.023 1.00 58.91 88 HIS A C 1
ATOM 649 O O . HIS A 1 88 ? 22.059 -6.264 -20.500 1.00 58.91 88 HIS A O 1
ATOM 655 N N . GLU A 1 89 ? 20.667 -4.565 -20.922 1.00 71.00 89 GLU A N 1
ATOM 656 C CA . GLU A 1 89 ? 21.421 -3.539 -20.214 1.00 71.00 89 GLU A CA 1
ATOM 657 C C . GLU A 1 89 ? 21.117 -3.554 -18.712 1.00 71.00 89 GLU A C 1
ATOM 659 O O . GLU A 1 89 ? 20.065 -4.021 -18.260 1.00 71.00 89 GLU A O 1
ATOM 664 N N . ALA A 1 90 ? 22.062 -3.040 -17.921 1.00 81.00 90 ALA A N 1
ATOM 665 C CA . ALA A 1 90 ? 21.901 -2.924 -16.480 1.00 81.00 90 ALA A CA 1
ATOM 666 C C . ALA A 1 90 ? 20.687 -2.047 -16.129 1.00 81.00 90 ALA A C 1
ATOM 668 O O . ALA A 1 90 ? 20.420 -1.027 -16.763 1.00 81.00 90 ALA A O 1
ATOM 669 N N . VAL A 1 91 ? 19.962 -2.431 -15.077 1.00 85.75 91 VAL A N 1
ATOM 670 C CA . VAL A 1 91 ? 18.800 -1.675 -14.601 1.00 85.75 91 VAL A CA 1
ATOM 671 C C . VAL A 1 91 ? 19.242 -0.286 -14.114 1.00 85.75 91 VAL A C 1
ATOM 673 O O . VAL A 1 91 ? 20.087 -0.211 -13.217 1.00 85.75 91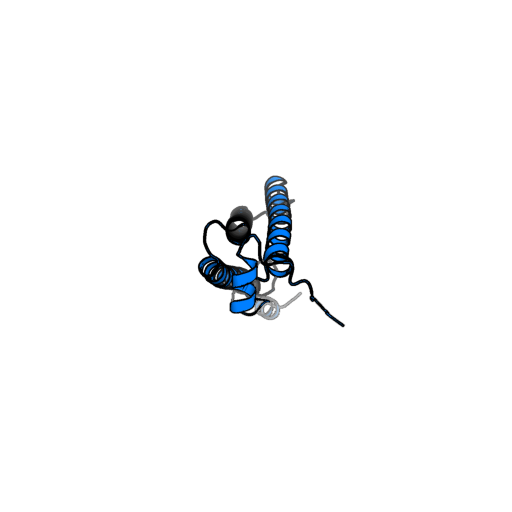 VAL A O 1
ATOM 676 N N . PRO A 1 92 ? 18.643 0.811 -14.616 1.00 87.88 92 PRO A N 1
ATOM 677 C CA . PRO A 1 92 ? 18.949 2.160 -14.154 1.00 87.88 92 PRO A CA 1
ATOM 678 C C . PRO A 1 92 ? 18.785 2.327 -12.638 1.00 87.88 92 PRO A C 1
ATOM 680 O O . PRO A 1 92 ? 17.786 1.895 -12.054 1.00 87.88 92 PRO A O 1
ATOM 683 N N . ALA A 1 93 ? 19.727 3.038 -12.007 1.00 91.00 93 ALA A N 1
ATOM 684 C CA . ALA A 1 93 ? 19.741 3.259 -10.558 1.00 91.00 93 ALA A CA 1
ATOM 685 C C . ALA A 1 93 ? 18.448 3.906 -10.031 1.00 91.00 93 ALA A C 1
ATOM 687 O O . ALA A 1 93 ? 17.999 3.568 -8.940 1.00 91.00 93 ALA A O 1
ATOM 688 N N . GLY A 1 94 ? 17.807 4.778 -10.819 1.00 90.25 94 GLY A N 1
ATOM 689 C CA . GLY A 1 94 ? 16.537 5.411 -10.449 1.00 90.25 94 GLY A CA 1
ATOM 690 C C . GLY A 1 94 ? 15.398 4.412 -10.214 1.00 90.25 94 GLY A C 1
ATOM 691 O O . GLY A 1 94 ? 14.669 4.541 -9.235 1.00 90.25 94 GLY A O 1
ATOM 692 N N . MET A 1 95 ? 15.288 3.371 -11.047 1.00 92.12 95 MET A N 1
ATOM 693 C CA . MET A 1 95 ? 14.259 2.330 -10.895 1.00 92.12 95 MET A CA 1
ATOM 694 C C . MET A 1 95 ? 14.529 1.456 -9.659 1.00 92.12 95 MET A C 1
ATOM 696 O O . MET A 1 95 ? 13.616 1.063 -8.934 1.00 92.12 95 MET A O 1
ATOM 700 N N . LEU A 1 96 ? 15.807 1.162 -9.382 1.00 93.31 96 LEU A N 1
ATOM 701 C CA . LE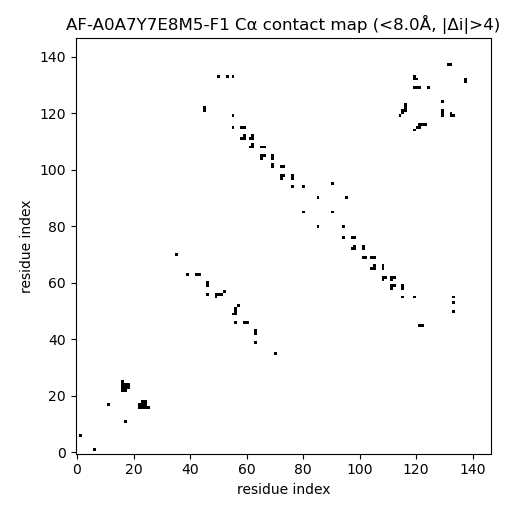U A 1 96 ? 16.207 0.442 -8.167 1.00 93.31 96 LEU A CA 1
ATOM 702 C C . LEU A 1 96 ? 15.940 1.271 -6.906 1.00 93.31 96 LEU A C 1
ATOM 704 O O . LEU A 1 96 ? 15.414 0.740 -5.932 1.00 93.31 96 LEU A O 1
ATOM 708 N N . ALA A 1 97 ? 16.252 2.568 -6.934 1.00 95.19 97 ALA A N 1
ATOM 709 C CA . ALA A 1 97 ? 15.985 3.479 -5.829 1.00 95.19 97 ALA A CA 1
ATOM 710 C C . ALA A 1 97 ? 14.480 3.588 -5.545 1.00 95.19 97 ALA A C 1
ATOM 712 O O . ALA A 1 97 ? 14.072 3.475 -4.390 1.00 95.19 97 ALA A O 1
ATOM 713 N N . LEU A 1 98 ? 13.647 3.723 -6.585 1.00 94.94 98 LEU A N 1
ATOM 714 C CA . LEU A 1 98 ? 12.189 3.742 -6.446 1.00 94.94 98 LEU A CA 1
ATOM 715 C C . LEU A 1 98 ? 11.666 2.451 -5.800 1.00 94.94 98 LEU A C 1
ATOM 717 O O . LEU A 1 98 ? 10.895 2.513 -4.843 1.00 94.94 98 LEU A O 1
ATOM 721 N N . SER A 1 99 ? 12.141 1.291 -6.264 1.00 95.06 99 SER A N 1
ATOM 722 C CA . SER A 1 99 ? 11.811 -0.010 -5.667 1.00 95.06 99 SER A CA 1
ATOM 723 C C . SER A 1 99 ? 12.246 -0.113 -4.201 1.00 95.06 99 SER A C 1
ATOM 725 O O . SER A 1 99 ? 11.480 -0.591 -3.368 1.00 95.06 99 SER A O 1
ATOM 727 N N . ALA A 1 100 ? 13.454 0.345 -3.860 1.00 97.44 100 ALA A N 1
ATOM 728 C CA . ALA A 1 100 ? 13.972 0.298 -2.494 1.00 97.44 100 ALA A CA 1
ATOM 729 C C . ALA A 1 100 ? 13.163 1.193 -1.540 1.00 97.44 100 ALA A C 1
ATOM 731 O O . ALA A 1 100 ? 12.831 0.777 -0.430 1.00 97.44 100 ALA A O 1
ATOM 732 N N . VAL A 1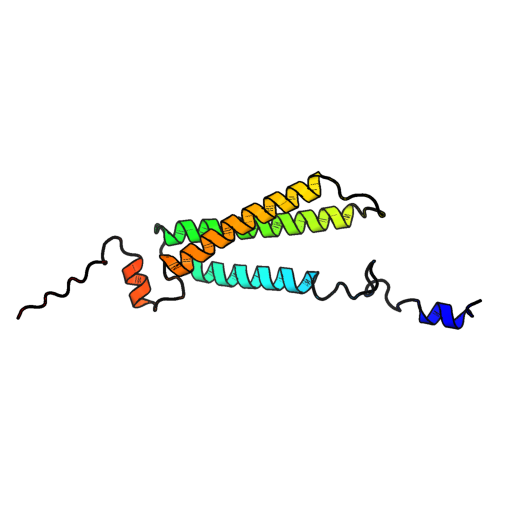 101 ? 12.792 2.397 -1.986 1.00 98.00 101 VAL A N 1
ATOM 733 C CA . VAL A 1 101 ? 11.930 3.309 -1.222 1.00 98.00 101 VAL A CA 1
ATOM 734 C C . VAL A 1 101 ? 10.537 2.709 -1.040 1.00 98.00 101 VAL A C 1
ATOM 736 O O . VAL A 1 101 ? 10.029 2.687 0.081 1.00 98.00 101 VAL A O 1
ATOM 739 N N . ALA A 1 102 ? 9.933 2.172 -2.103 1.00 97.00 102 ALA A N 1
ATOM 740 C CA . ALA A 1 102 ? 8.632 1.511 -2.022 1.00 97.00 102 ALA A CA 1
ATOM 741 C C . ALA A 1 102 ? 8.660 0.313 -1.056 1.00 97.00 102 ALA A C 1
ATOM 743 O O . ALA A 1 102 ? 7.744 0.156 -0.250 1.00 97.00 102 ALA A O 1
ATOM 744 N N . LEU A 1 103 ? 9.736 -0.480 -1.065 1.00 97.50 103 LEU A N 1
ATOM 745 C CA . LEU A 1 103 ? 9.929 -1.599 -0.143 1.00 97.50 103 LEU A CA 1
ATOM 746 C C . LEU A 1 103 ? 10.068 -1.137 1.316 1.00 97.50 103 LEU A C 1
ATOM 748 O O . LEU A 1 103 ? 9.474 -1.735 2.214 1.00 97.50 103 LEU A O 1
ATOM 752 N N . ALA A 1 104 ? 10.803 -0.052 1.569 1.00 98.12 104 ALA A N 1
ATOM 753 C CA . ALA A 1 104 ? 10.917 0.525 2.907 1.00 98.12 104 ALA A CA 1
ATOM 754 C C . ALA A 1 104 ? 9.558 1.033 3.423 1.00 98.12 104 ALA A C 1
ATOM 756 O O . ALA A 1 104 ? 9.171 0.743 4.558 1.00 98.12 104 ALA A O 1
ATOM 757 N N . LEU A 1 105 ? 8.797 1.733 2.573 1.00 98.00 105 LEU A N 1
ATOM 758 C CA . LEU A 1 105 ? 7.437 2.182 2.887 1.00 98.00 105 LEU A CA 1
ATOM 759 C C . LEU A 1 105 ? 6.490 1.004 3.137 1.00 98.00 105 LEU A C 1
ATOM 761 O O . LEU A 1 105 ? 5.676 1.067 4.060 1.00 98.00 105 LEU A O 1
ATOM 765 N N . LEU A 1 106 ? 6.623 -0.086 2.376 1.00 97.44 106 LEU A N 1
ATOM 766 C CA . LEU A 1 106 ? 5.866 -1.318 2.591 1.00 97.44 106 LEU A CA 1
ATOM 767 C C . LEU A 1 106 ? 6.173 -1.928 3.965 1.00 97.44 106 LEU A C 1
ATOM 769 O O . LEU A 1 106 ? 5.249 -2.321 4.674 1.00 97.44 106 LEU A O 1
ATOM 773 N N . GLY A 1 107 ? 7.441 -1.940 4.384 1.00 97.88 107 GLY A N 1
ATOM 774 C CA . GLY A 1 107 ? 7.841 -2.385 5.723 1.00 97.88 107 GLY A CA 1
ATOM 775 C C . GLY A 1 107 ? 7.224 -1.537 6.842 1.00 97.88 107 GLY A C 1
ATOM 776 O O . GLY A 1 107 ? 6.659 -2.077 7.796 1.00 97.88 107 GLY A O 1
ATOM 777 N N . ILE A 1 108 ? 7.254 -0.206 6.700 1.00 98.06 108 ILE A N 1
ATOM 778 C CA . ILE A 1 108 ? 6.597 0.721 7.639 1.00 98.06 108 ILE A CA 1
ATOM 779 C C . ILE A 1 108 ? 5.089 0.455 7.678 1.00 98.06 108 ILE A C 1
ATOM 781 O O . ILE A 1 108 ? 4.503 0.359 8.759 1.00 98.06 108 ILE A O 1
ATOM 785 N N . SER A 1 109 ? 4.463 0.299 6.510 1.00 97.06 109 SER A N 1
ATOM 786 C CA . SER A 1 109 ? 3.043 -0.017 6.395 1.00 97.06 109 SER A CA 1
ATOM 787 C C . SER A 1 109 ? 2.698 -1.330 7.100 1.00 97.06 109 SER A C 1
ATOM 789 O O . SER A 1 109 ? 1.772 -1.357 7.912 1.00 97.06 109 SER A O 1
ATOM 791 N N . GLY A 1 110 ? 3.480 -2.392 6.882 1.00 95.38 110 GLY A N 1
ATOM 792 C CA . GLY A 1 110 ? 3.306 -3.691 7.537 1.00 95.38 110 GLY A CA 1
ATOM 793 C C . GLY A 1 110 ? 3.384 -3.600 9.062 1.00 95.38 110 GLY A C 1
ATOM 794 O O . GLY A 1 110 ? 2.541 -4.160 9.761 1.00 95.38 110 GLY A O 1
ATOM 795 N N . TYR A 1 111 ? 4.318 -2.804 9.593 1.00 96.69 111 TYR A N 1
ATOM 796 C CA . TYR A 1 111 ? 4.385 -2.526 11.030 1.00 96.69 111 TYR A CA 1
ATOM 797 C C . TYR A 1 111 ? 3.128 -1.812 11.557 1.00 96.69 111 TYR A C 1
ATOM 799 O O . TYR A 1 111 ? 2.630 -2.142 12.638 1.00 96.69 111 TYR A O 1
ATOM 807 N N . LEU A 1 112 ? 2.588 -0.834 10.817 1.00 94.38 112 LEU A N 1
ATOM 808 C CA . LEU A 1 112 ? 1.331 -0.177 11.196 1.00 94.38 112 LEU A CA 1
ATOM 809 C C . LEU A 1 112 ? 0.150 -1.154 11.180 1.00 94.38 112 LEU A C 1
ATOM 811 O O . LEU A 1 112 ? -0.633 -1.138 12.128 1.00 94.38 112 LEU A O 1
ATOM 815 N N . GLY A 1 113 ? 0.069 -2.020 10.167 1.00 91.69 113 GLY A N 1
ATOM 816 C CA . GLY A 1 113 ? -0.948 -3.069 10.067 1.00 91.69 113 GLY A CA 1
ATOM 817 C C . GLY A 1 113 ? -0.899 -4.018 11.263 1.00 91.69 113 GLY A C 1
ATOM 818 O O . GLY A 1 113 ? -1.899 -4.201 11.950 1.00 91.69 113 GLY A O 1
ATOM 819 N N . GLY A 1 114 ? 0.295 -4.509 11.613 1.00 90.75 114 GLY A N 1
ATOM 820 C CA . GLY A 1 114 ? 0.485 -5.342 12.801 1.00 90.75 114 GLY A CA 1
ATOM 821 C C . GLY A 1 114 ? 0.045 -4.647 14.094 1.00 90.75 114 GLY A C 1
ATOM 822 O O . GLY A 1 114 ? -0.614 -5.256 14.933 1.00 90.75 114 GLY A O 1
ATOM 823 N N . LYS A 1 115 ? 0.329 -3.348 14.264 1.00 89.12 115 LYS A N 1
ATOM 824 C CA . LYS A 1 115 ? -0.164 -2.604 15.438 1.00 89.12 115 LYS A CA 1
ATOM 825 C C . LYS A 1 115 ? -1.692 -2.556 15.516 1.00 89.12 115 LYS A C 1
ATOM 827 O O . LYS A 1 115 ? -2.206 -2.586 16.631 1.00 89.12 115 LYS A O 1
ATOM 832 N N . LEU A 1 116 ? -2.402 -2.464 14.391 1.00 89.50 116 LEU A N 1
ATOM 833 C CA . LEU A 1 116 ? -3.869 -2.444 14.383 1.00 89.50 116 LEU A CA 1
ATOM 834 C C . LEU A 1 116 ? -4.441 -3.769 14.895 1.00 89.50 116 LEU A C 1
ATOM 836 O O . LEU A 1 116 ? -5.326 -3.753 15.747 1.00 89.50 116 LEU A O 1
ATOM 840 N N . SER A 1 117 ? -3.873 -4.895 14.464 1.00 87.44 117 SER A N 1
ATOM 841 C CA . SER A 1 117 ? -4.307 -6.222 14.909 1.00 87.44 117 SER A CA 1
ATOM 842 C C . SER A 1 117 ? -3.902 -6.509 16.357 1.00 87.44 117 SER A C 1
ATOM 844 O O . SER A 1 117 ? -4.745 -6.854 17.176 1.00 87.44 117 SER A O 1
ATOM 846 N N . TYR A 1 118 ? -2.625 -6.316 16.708 1.00 86.31 118 TYR A N 1
ATOM 847 C CA . TYR A 1 118 ? -2.098 -6.749 18.010 1.00 86.31 118 TYR A CA 1
ATOM 848 C C . TYR A 1 118 ? -2.352 -5.770 19.158 1.00 86.31 118 TYR A C 1
ATOM 850 O O . TYR A 1 118 ? -2.391 -6.190 20.309 1.00 86.31 118 TYR A O 1
ATOM 858 N N . ARG A 1 119 ? -2.464 -4.462 18.889 1.00 82.56 119 ARG A N 1
ATOM 859 C CA . ARG A 1 119 ? -2.653 -3.448 19.949 1.00 82.56 119 ARG A CA 1
ATOM 860 C C . ARG A 1 119 ? -4.034 -2.821 19.955 1.00 82.56 119 ARG A C 1
ATOM 862 O O . ARG A 1 119 ? -4.440 -2.314 20.991 1.00 82.56 119 ARG A O 1
ATOM 869 N N . SER A 1 120 ? -4.703 -2.771 18.807 1.00 79.81 120 SER A N 1
ATOM 870 C CA . SER A 1 120 ? -6.033 -2.165 18.687 1.00 79.81 120 SER A CA 1
ATOM 871 C C . SER A 1 120 ? -7.146 -3.195 18.514 1.00 79.81 120 SER A C 1
ATOM 873 O O . SER A 1 120 ? -8.295 -2.789 18.404 1.00 79.81 120 SER A O 1
ATOM 875 N N . GLY A 1 121 ? -6.820 -4.493 18.488 1.00 78.50 121 GLY A N 1
ATOM 876 C CA . GLY A 1 121 ? -7.797 -5.585 18.480 1.00 78.50 121 GLY A CA 1
ATOM 877 C C . GLY A 1 121 ? -8.693 -5.643 17.243 1.00 78.50 121 GLY A C 1
ATOM 878 O O . GLY A 1 121 ? -9.647 -6.414 17.240 1.00 78.50 121 GLY A O 1
ATOM 879 N N . VAL A 1 122 ? -8.399 -4.856 16.200 1.00 79.00 122 VAL A N 1
ATOM 880 C CA . VAL A 1 122 ? -9.225 -4.746 14.989 1.00 79.00 122 VAL A CA 1
ATOM 881 C C . VAL A 1 122 ? -9.351 -6.132 14.346 1.00 79.00 122 VAL A C 1
ATOM 883 O O . VAL A 1 122 ? -8.336 -6.717 13.962 1.00 79.00 122 VAL A O 1
ATOM 886 N N . ARG A 1 123 ? -10.591 -6.641 14.244 1.00 72.00 123 ARG A N 1
ATOM 887 C CA . ARG A 1 123 ? -10.990 -7.985 13.751 1.00 72.00 123 ARG A CA 1
ATOM 888 C C . ARG A 1 123 ? -10.536 -9.188 14.591 1.00 72.00 123 ARG A C 1
ATOM 890 O O . ARG A 1 123 ? -10.728 -10.321 14.157 1.00 72.00 123 ARG A O 1
ATOM 897 N N . VAL A 1 124 ? -9.902 -8.962 15.740 1.00 72.56 124 VAL A N 1
ATOM 898 C CA . VAL A 1 124 ? -9.409 -10.035 16.624 1.00 72.56 124 VAL A CA 1
ATOM 899 C C . VAL A 1 124 ? -10.274 -10.160 17.876 1.00 72.56 124 VAL A C 1
ATOM 901 O O . VAL A 1 124 ? -10.509 -11.273 18.332 1.00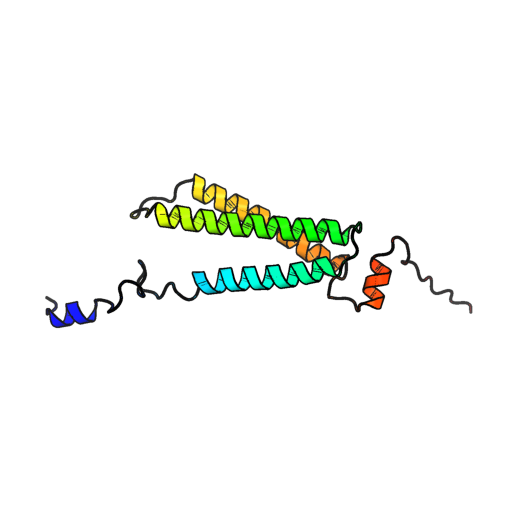 72.56 124 VAL A O 1
ATOM 904 N N . ALA A 1 125 ? -10.751 -9.036 18.415 1.00 74.19 125 ALA A N 1
ATOM 905 C CA . ALA A 1 125 ? -11.722 -9.025 19.507 1.00 74.19 125 ALA A CA 1
ATOM 906 C C . ALA A 1 125 ? -13.155 -8.968 18.957 1.00 74.19 125 ALA A C 1
ATOM 908 O O . ALA A 1 125 ? -13.358 -8.390 17.884 1.00 74.19 125 ALA A O 1
ATOM 909 N N . ASP A 1 126 ? -14.115 -9.541 19.691 1.00 75.06 126 ASP A N 1
ATOM 910 C CA . ASP A 1 126 ? -15.542 -9.360 19.401 1.00 75.06 126 ASP A CA 1
ATOM 911 C C . ASP A 1 126 ? -15.921 -7.876 19.484 1.00 75.06 126 ASP A C 1
ATOM 913 O O . ASP A 1 126 ? -15.201 -7.073 20.082 1.00 75.06 126 ASP A O 1
ATOM 917 N N . GLU A 1 127 ? -17.027 -7.511 18.850 1.00 69.12 127 GLU A N 1
ATOM 918 C CA . GLU A 1 127 ? -17.464 -6.130 18.688 1.00 69.12 127 GLU A CA 1
ATOM 919 C C . GLU A 1 127 ? -17.664 -5.390 20.022 1.00 69.12 127 GLU A C 1
ATOM 921 O O . GLU A 1 127 ? -17.309 -4.209 20.100 1.00 69.12 127 GLU A O 1
ATOM 926 N N . ASP A 1 128 ? -18.145 -6.066 21.071 1.00 68.25 128 ASP A N 1
ATOM 927 C CA . ASP A 1 128 ? -18.373 -5.474 22.393 1.00 68.25 128 ASP A CA 1
ATOM 928 C C . ASP A 1 128 ? -17.029 -5.208 23.094 1.00 68.25 128 ASP A C 1
ATOM 930 O O . ASP A 1 128 ? -16.754 -4.087 23.535 1.00 68.25 128 ASP A O 1
ATOM 934 N N . THR A 1 129 ? -16.116 -6.186 23.076 1.00 67.12 129 THR A N 1
ATOM 935 C CA . THR A 1 129 ? -14.747 -6.029 23.606 1.00 67.12 129 THR A CA 1
ATOM 936 C C . THR A 1 129 ? -13.936 -4.984 22.819 1.00 67.12 129 THR A C 1
ATOM 938 O O . THR A 1 129 ? -13.129 -4.237 23.383 1.00 67.12 129 THR A O 1
ATOM 941 N N . GLN A 1 130 ? -14.137 -4.891 21.499 1.00 68.19 130 GLN A N 1
ATOM 942 C CA . GLN A 1 130 ? -13.505 -3.876 20.648 1.00 68.19 130 GLN A CA 1
ATOM 943 C C . GLN A 1 130 ? -14.009 -2.469 20.992 1.00 68.19 130 GLN A C 1
ATOM 945 O O . GLN A 1 130 ? -13.202 -1.539 21.085 1.00 68.19 130 GLN A O 1
ATOM 950 N N . ALA A 1 131 ? -15.321 -2.313 21.204 1.00 66.31 131 ALA A N 1
ATOM 951 C CA . ALA A 1 131 ? -15.945 -1.044 21.562 1.00 66.31 131 ALA A CA 1
ATOM 952 C C . ALA A 1 131 ? -15.405 -0.494 22.892 1.00 66.31 131 ALA A C 1
ATOM 954 O O . ALA A 1 131 ? -15.069 0.692 22.961 1.00 66.31 131 ALA A O 1
ATOM 955 N N . GLU A 1 132 ? -15.225 -1.347 23.906 1.00 65.00 132 GLU A N 1
ATOM 956 C CA . GLU A 1 132 ? -14.613 -0.972 25.189 1.00 65.00 132 GLU A CA 1
ATOM 957 C C . GLU A 1 132 ? -13.157 -0.498 25.030 1.00 65.00 132 GLU A C 1
ATOM 959 O O . GLU A 1 132 ? -12.752 0.509 25.618 1.00 65.00 132 GLU A O 1
ATOM 964 N N . GLY A 1 133 ? -12.374 -1.164 24.171 1.00 60.09 133 GLY A N 1
ATOM 965 C CA . GLY A 1 133 ? -10.973 -0.824 23.894 1.00 60.09 133 GLY A CA 1
ATOM 966 C C . GLY A 1 133 ? -10.757 0.499 23.141 1.00 60.09 133 GLY A C 1
ATOM 967 O O . GLY A 1 133 ? -9.654 1.058 23.175 1.00 60.09 133 GLY A O 1
ATOM 968 N N . TYR A 1 134 ? -11.788 1.032 22.474 1.00 65.25 134 TYR A N 1
ATOM 969 C CA . TYR A 1 134 ? -11.734 2.343 21.816 1.00 65.25 134 TYR A CA 1
ATOM 970 C C . TYR A 1 134 ? -11.977 3.520 22.772 1.00 65.25 134 TYR A C 1
ATOM 972 O O . TYR A 1 134 ? -11.641 4.657 22.420 1.00 65.25 134 TYR A O 1
ATOM 980 N N . VAL A 1 135 ? -12.495 3.268 23.980 1.00 62.69 135 VAL A N 1
ATOM 981 C CA . VAL A 1 135 ? -12.738 4.294 25.001 1.00 62.69 135 VAL A CA 1
ATOM 982 C C . VAL A 1 135 ? -11.458 4.533 25.820 1.00 62.69 135 VAL A C 1
ATOM 984 O O . VAL A 1 135 ? -10.924 3.601 26.425 1.00 62.69 135 VAL A O 1
ATOM 987 N N . PRO A 1 136 ? -10.930 5.772 25.900 1.00 52.88 136 PRO A N 1
ATOM 988 C CA . PRO A 1 136 ? -9.793 6.082 26.764 1.00 52.88 136 PRO A CA 1
ATOM 989 C C . PRO A 1 136 ? -10.190 5.962 28.250 1.00 52.88 136 PRO A C 1
ATOM 991 O O . PRO A 1 136 ? -10.646 6.932 28.844 1.00 52.88 136 PRO A O 1
ATOM 994 N N . GLY A 1 137 ? -10.030 4.780 28.862 1.00 56.28 137 GLY A N 1
ATOM 995 C CA . GLY A 1 137 ? -10.148 4.625 30.322 1.00 56.28 137 GLY A CA 1
ATOM 996 C C . GLY A 1 137 ? -10.635 3.280 30.879 1.00 56.28 137 GLY A C 1
ATOM 997 O O . GLY A 1 137 ? -10.450 3.046 32.071 1.00 56.28 137 GLY A O 1
ATOM 998 N N . ALA A 1 138 ? -11.202 2.374 30.081 1.00 56.09 138 ALA A N 1
ATOM 999 C CA . ALA A 1 138 ? -11.872 1.167 30.594 1.00 56.09 138 ALA A CA 1
ATOM 1000 C C . ALA A 1 138 ? -10.922 -0.027 30.833 1.00 56.09 138 ALA A C 1
ATOM 1002 O O . ALA A 1 138 ? -11.140 -1.128 30.347 1.00 56.09 138 ALA A O 1
ATOM 1003 N N . GLY A 1 139 ? -9.819 0.189 31.553 1.00 48.69 139 GLY A N 1
ATOM 1004 C CA . GLY A 1 139 ? -8.742 -0.800 31.648 1.00 48.69 139 GLY A CA 1
ATOM 1005 C C . GLY A 1 139 ? -8.130 -0.973 33.029 1.00 48.69 139 GLY A C 1
ATOM 1006 O O . GLY A 1 139 ? -6.907 -1.024 33.116 1.00 48.69 139 GLY A O 1
ATOM 1007 N N . ARG A 1 140 ? -8.943 -1.051 34.091 1.00 55.03 140 ARG A N 1
ATOM 1008 C CA . ARG A 1 140 ? -8.589 -1.722 35.360 1.00 55.03 140 ARG A CA 1
ATOM 1009 C C . ARG A 1 140 ? -9.855 -2.281 36.017 1.00 55.03 140 ARG A C 1
ATOM 1011 O O . ARG A 1 140 ? -10.369 -1.681 36.954 1.00 55.03 140 ARG A O 1
ATOM 1018 N N . HIS A 1 141 ? -10.346 -3.435 35.566 1.00 59.78 141 HIS A N 1
ATOM 1019 C CA . HIS A 1 141 ? -11.133 -4.268 36.474 1.00 59.78 141 HIS A CA 1
ATOM 1020 C C . HIS A 1 141 ? -10.154 -4.810 37.522 1.00 59.78 141 HIS A C 1
ATOM 1022 O O . HIS A 1 141 ? -9.338 -5.690 37.245 1.00 59.78 141 HIS A O 1
ATOM 1028 N N . ARG A 1 142 ? -10.138 -4.168 38.692 1.00 57.50 142 ARG A N 1
ATOM 1029 C CA . ARG A 1 142 ? -9.505 -4.703 39.892 1.00 57.50 142 ARG A CA 1
ATOM 1030 C C . ARG A 1 142 ? -10.448 -5.800 40.394 1.00 57.50 142 ARG A C 1
ATOM 1032 O O . ARG A 1 142 ? -11.619 -5.490 40.595 1.00 57.50 142 ARG A O 1
ATOM 1039 N N . PRO A 1 143 ? -9.999 -7.055 40.546 1.00 58.91 143 PRO A N 1
ATOM 1040 C CA . PRO A 1 143 ? -10.790 -8.020 41.280 1.00 58.91 143 PRO A CA 1
ATOM 1041 C C . PRO A 1 143 ? -10.769 -7.559 42.737 1.00 58.91 143 PRO A C 1
ATOM 1043 O O . PRO A 1 143 ? -9.762 -7.718 43.430 1.00 58.91 143 PRO A O 1
ATOM 1046 N N . ASP A 1 144 ? -11.844 -6.911 43.169 1.00 63.41 144 ASP A N 1
ATOM 1047 C CA . ASP A 1 144 ? -12.111 -6.704 44.585 1.00 63.41 144 ASP A CA 1
ATOM 1048 C C . ASP A 1 144 ? -12.540 -8.067 45.136 1.00 63.41 144 ASP A C 1
ATOM 1050 O O . ASP A 1 144 ? -13.693 -8.483 45.053 1.00 63.41 144 ASP A O 1
ATOM 1054 N N . GLY A 1 145 ? -11.534 -8.826 45.568 1.00 57.91 145 GLY A N 1
ATOM 1055 C CA . GLY A 1 145 ? -11.704 -10.050 46.329 1.00 57.91 145 GLY A CA 1
ATOM 1056 C C . GLY A 1 145 ? -11.696 -9.711 47.809 1.00 57.91 145 GLY A C 1
ATOM 1057 O O . GLY A 1 145 ? -10.634 -9.706 48.428 1.00 57.91 145 GLY A O 1
ATOM 1058 N N . ASP A 1 146 ? -12.880 -9.431 48.343 1.00 64.62 146 ASP A N 1
ATOM 1059 C CA . ASP A 1 146 ? -13.171 -9.565 49.764 1.00 64.62 146 ASP A CA 1
ATOM 1060 C C . ASP A 1 146 ? -13.275 -11.061 50.105 1.00 64.62 146 ASP A C 1
ATOM 1062 O O . ASP A 1 146 ? -14.178 -11.745 49.614 1.00 64.62 146 ASP A O 1
ATOM 1066 N N . ALA A 1 147 ? -12.339 -11.552 50.923 1.00 56.19 147 ALA A N 1
ATOM 1067 C CA . ALA A 1 147 ? -12.532 -12.543 51.993 1.00 56.19 147 ALA A CA 1
ATOM 1068 C C . ALA A 1 147 ? -11.226 -12.719 52.784 1.00 56.19 147 ALA A C 1
ATOM 1070 O O . ALA A 1 147 ? -10.225 -13.179 52.186 1.00 56.19 147 ALA A O 1
#

Nearest PDB structures (foldseek):
  4bpd-assembly2_D  TM=6.311E-01  e=2.204E+00  Escherichia coli K-12
  4d2e-assembly1_C  TM=6.156E-01  e=2.330E+00  Escherichia coli K-12
  4d2e-assembly1_B  TM=5.482E-01  e=2.204E+00  Escherichia coli K-12
  4brr-assembly1_B  TM=5.519E-01  e=3.082E+00  Escherichia coli K-12
  4brb-assembly2_D  TM=4.834E-01  e=6.741E+00  Escherichia coli K-12

Secondary structure (DSSP, 8-state):
---HHHHHTTS-S-HHHHTTTSS---SHHHHHHHHHHHHHHHHHHHHHHSPTTSHHHHHHHHHHHHHHHHHHHHHHHHHHHHHH---SPPPPHHHHHHHHHHHHHHHHHHHHHHHHHHHH-TTTS-HHHHHHHTSTT----------

Foldseek 3Di:
DDDPVNVVVPDPPDPPQLPPPGHRPPPPVVVVVVVLVVVLVVLVVLLVLDDPPFPLNVLSVLLSVLSVVLVVLVVVLVVVCVVVVPPPDDDDPVSVVSNVVSVVSVVVSVVSVVCSCPVQVRVNDPPVVSVLSRDPPNPDPDPPDDD

Radius of gyration: 24.64 Å; Cα contacts (8 Å, |Δi|>4): 77; chains: 1; bounding box: 40×40×93 Å

InterPro domains:
  IPR019251 Domain of unknown function DUF2231, transmembrane [PF09990] (34-125)

Sequence (147 aa):
MLTSAQRQAKQPVSAVLAGPYGHPLHPIPVTVPIGALAAALVGFLDLRAVPTGTRAFRVGLAHMSLNLVVTLAYAGDFLWRRAAQPAHEAVPAGMLALSAVALALLGISGYLGGKLSYRSGVRVADEDTQAEGYVPGAGRHRPDGDA

Organism: Streptomyces morookaense (NCBI:txid1970)

pLDDT: mean 79.04, std 15.96, range [48.69, 98.12]